Protein AF-A0A919PMB3-F1 (afdb_monomer)

Structure (mmCIF, N/CA/C/O backbone):
data_AF-A0A919PMB3-F1
#
_entry.id   AF-A0A919PMB3-F1
#
loop_
_atom_site.group_PDB
_atom_site.id
_atom_site.type_symbol
_atom_site.label_atom_id
_atom_site.label_alt_id
_atom_site.label_comp_id
_atom_site.label_asym_id
_atom_site.label_entity_id
_atom_site.label_seq_id
_atom_site.pdbx_PDB_ins_code
_atom_site.Cartn_x
_atom_site.Cartn_y
_atom_site.Cartn_z
_atom_site.occupancy
_atom_site.B_iso_or_equiv
_atom_site.auth_seq_id
_atom_site.auth_comp_id
_atom_site.auth_asym_id
_atom_site.auth_atom_id
_atom_site.pdbx_PDB_model_num
ATOM 1 N N . MET A 1 1 ? -20.476 64.494 -8.808 1.00 45.28 1 MET A N 1
ATOM 2 C CA . MET A 1 1 ? -19.338 63.625 -9.194 1.00 45.28 1 MET A CA 1
ATOM 3 C C . MET A 1 1 ? -19.207 62.533 -8.137 1.00 45.28 1 MET A C 1
ATOM 5 O O . MET A 1 1 ? -19.468 62.820 -6.978 1.00 45.28 1 MET A O 1
ATOM 9 N N . ARG A 1 2 ? -18.982 61.278 -8.548 1.00 47.28 2 ARG A N 1
ATOM 10 C CA . ARG A 1 2 ? -19.177 60.065 -7.731 1.00 47.28 2 ARG A CA 1
ATOM 11 C C . ARG A 1 2 ? -18.047 59.827 -6.707 1.00 47.28 2 ARG A C 1
ATOM 13 O O . ARG A 1 2 ? -16.879 59.997 -7.026 1.00 47.28 2 ARG A O 1
ATOM 20 N N . THR A 1 3 ? -18.486 59.433 -5.512 1.00 47.19 3 THR A N 1
ATOM 21 C CA . THR A 1 3 ? -17.890 58.629 -4.423 1.00 47.19 3 THR A CA 1
ATOM 22 C C . THR A 1 3 ? -16.519 57.962 -4.635 1.00 47.19 3 THR A C 1
ATOM 24 O O . THR A 1 3 ? -16.350 57.163 -5.551 1.00 47.19 3 THR A O 1
ATOM 27 N N . GLY A 1 4 ? -15.595 58.171 -3.684 1.00 51.84 4 GLY A N 1
ATOM 28 C CA . GLY A 1 4 ? -14.416 57.327 -3.441 1.00 51.84 4 GLY A CA 1
ATOM 29 C C . GLY A 1 4 ? -14.553 56.614 -2.092 1.00 51.84 4 GLY A C 1
ATOM 30 O O . GLY A 1 4 ? -14.541 57.262 -1.050 1.00 51.84 4 GLY A O 1
ATOM 31 N N . ALA A 1 5 ? -14.780 55.301 -2.130 1.00 53.78 5 ALA A N 1
ATOM 32 C CA . ALA A 1 5 ? -15.072 54.449 -0.980 1.00 53.78 5 ALA A CA 1
ATOM 33 C C . ALA A 1 5 ? -13.804 54.000 -0.222 1.00 53.78 5 ALA A C 1
ATOM 35 O O . ALA A 1 5 ? -12.733 53.861 -0.808 1.00 53.78 5 ALA A O 1
ATOM 36 N N . ALA A 1 6 ? -13.976 53.754 1.080 1.00 64.44 6 ALA A N 1
ATOM 37 C CA . ALA A 1 6 ? -12.992 53.251 2.040 1.00 64.44 6 ALA A CA 1
ATOM 38 C C . ALA A 1 6 ? -12.377 51.880 1.656 1.00 64.44 6 ALA A C 1
ATOM 40 O O . ALA A 1 6 ? -13.008 51.111 0.922 1.00 64.44 6 ALA A O 1
ATOM 41 N N . PRO A 1 7 ? -11.174 51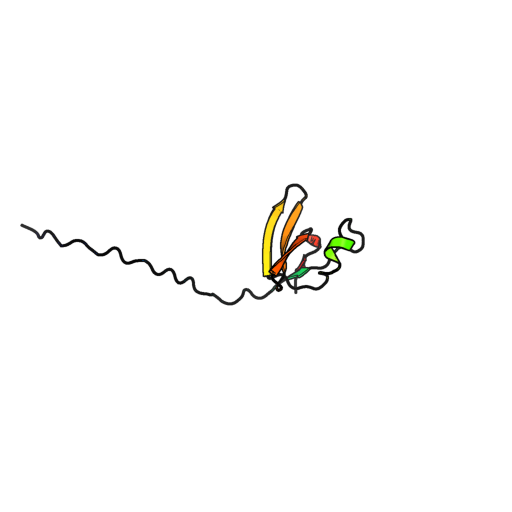.540 2.170 1.00 54.81 7 PRO A N 1
ATOM 42 C CA . PRO A 1 7 ? -10.526 50.257 1.904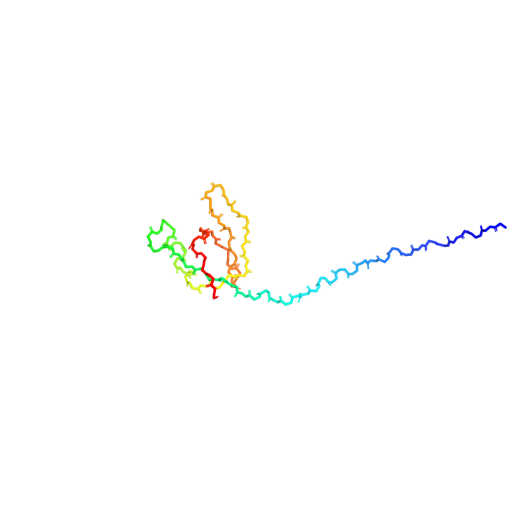 1.00 54.81 7 PRO A CA 1
ATOM 43 C C . PRO A 1 7 ? -11.339 49.091 2.483 1.00 54.81 7 PRO A C 1
ATOM 45 O O . PRO A 1 7 ? -11.785 49.127 3.630 1.00 54.81 7 PRO A O 1
ATOM 48 N N . ARG A 1 8 ? -11.533 48.046 1.673 1.00 58.25 8 ARG A N 1
ATOM 49 C CA . ARG A 1 8 ? -12.170 46.795 2.098 1.00 58.25 8 ARG A CA 1
ATOM 50 C C . ARG A 1 8 ? -11.185 45.967 2.935 1.00 58.25 8 ARG A C 1
ATOM 52 O O . ARG A 1 8 ? -10.025 45.864 2.534 1.00 58.25 8 ARG A O 1
ATOM 59 N N . PRO A 1 9 ? -11.624 45.337 4.036 1.00 46.81 9 PRO A N 1
ATOM 60 C CA . PRO A 1 9 ? -10.829 44.313 4.696 1.00 46.81 9 PRO A CA 1
ATOM 61 C C . PRO A 1 9 ? -10.711 43.104 3.758 1.00 46.81 9 PRO A C 1
ATOM 63 O O . PRO A 1 9 ? -11.718 42.585 3.274 1.00 46.81 9 PRO A O 1
ATOM 66 N N . LEU A 1 10 ? -9.481 42.668 3.483 1.00 54.34 10 LEU A N 1
ATOM 67 C CA . LEU A 1 10 ? -9.225 41.321 2.982 1.00 54.34 10 LEU A CA 1
ATOM 68 C C . LEU A 1 10 ? -9.548 40.381 4.141 1.00 54.34 10 LEU A C 1
ATOM 70 O O . LEU A 1 10 ? -8.758 40.239 5.071 1.00 54.34 10 LEU A O 1
ATOM 74 N N . ALA A 1 11 ? -10.766 39.844 4.122 1.00 54.66 11 ALA A N 1
ATOM 75 C CA . ALA A 1 11 ? -11.150 38.741 4.978 1.00 54.66 11 ALA A CA 1
ATOM 76 C C . ALA A 1 11 ? -10.122 37.620 4.794 1.00 54.66 11 ALA A C 1
ATOM 78 O O . ALA A 1 11 ? -9.852 37.193 3.670 1.00 54.66 11 ALA A O 1
ATOM 79 N N . SER A 1 12 ? -9.525 37.201 5.906 1.00 53.28 12 SER A N 1
ATOM 80 C CA . SER A 1 12 ? -8.853 35.918 6.028 1.00 53.28 12 SER A CA 1
ATOM 81 C C . SER A 1 12 ? -9.867 34.855 5.635 1.00 53.28 12 SER A C 1
ATOM 83 O O . SER A 1 12 ? -10.850 34.657 6.346 1.00 53.28 12 SER A O 1
ATOM 85 N N . ASP A 1 13 ? -9.675 34.237 4.474 1.00 53.94 13 ASP A N 1
ATOM 86 C CA . ASP A 1 13 ? -10.493 33.105 4.071 1.00 53.94 13 ASP A CA 1
ATOM 87 C C . ASP A 1 13 ? -10.091 31.936 4.972 1.00 53.94 13 ASP A C 1
ATOM 89 O O . ASP A 1 13 ? -9.025 31.328 4.834 1.00 53.94 13 ASP A O 1
ATOM 93 N N . GLU A 1 14 ? -10.914 31.728 5.995 1.00 53.53 14 GLU A N 1
ATOM 94 C CA . GLU A 1 14 ? -10.931 30.555 6.846 1.00 53.53 14 GLU A CA 1
ATOM 95 C C . GLU A 1 14 ? -11.274 29.341 5.983 1.00 53.53 14 GLU A C 1
ATOM 97 O O . GLU A 1 14 ? -12.402 28.858 5.948 1.00 53.53 14 GLU A O 1
ATOM 102 N N . GLY A 1 15 ? -10.267 28.811 5.296 1.00 41.75 15 GLY A N 1
ATOM 103 C CA . GLY A 1 15 ? -10.300 27.466 4.752 1.00 41.75 15 GLY A CA 1
ATOM 104 C C . GLY A 1 15 ? -10.150 26.455 5.883 1.00 41.75 15 GLY A C 1
ATOM 105 O O . GLY A 1 15 ? -9.152 25.737 5.938 1.00 41.75 15 GLY A O 1
ATOM 106 N N . VAL A 1 16 ? -11.120 26.394 6.803 1.00 52.16 16 VAL A N 1
ATOM 107 C CA . VAL A 1 16 ? -11.345 25.187 7.602 1.00 52.16 16 VAL A CA 1
ATOM 108 C C . VAL A 1 16 ? -11.811 24.149 6.596 1.00 52.16 16 VAL A C 1
ATOM 110 O O . VAL A 1 16 ? -13.001 24.020 6.319 1.00 52.16 16 VAL A O 1
ATOM 113 N N . GLY A 1 17 ? -10.837 23.484 5.970 1.00 46.88 17 GLY A N 1
ATOM 114 C CA . GLY A 1 17 ? -11.080 22.325 5.140 1.00 46.88 17 GLY A CA 1
ATOM 115 C C . GLY A 1 17 ? -11.957 21.403 5.957 1.00 46.88 17 GLY A C 1
ATOM 116 O O . GLY A 1 17 ? -11.563 20.976 7.045 1.00 46.88 17 GLY A O 1
ATOM 117 N N . GLU A 1 18 ? -13.174 21.188 5.465 1.00 45.56 18 GLU A N 1
ATOM 118 C CA . GLU A 1 18 ? -14.042 20.135 5.940 1.00 45.56 18 GLU A CA 1
ATOM 119 C C . GLU A 1 18 ? -13.144 18.925 6.190 1.00 45.56 18 GLU A C 1
ATOM 121 O O . GLU A 1 18 ? -12.488 18.427 5.270 1.00 45.56 18 GLU A O 1
ATOM 126 N N . MET A 1 19 ? -13.078 18.473 7.445 1.00 40.75 19 MET A N 1
ATOM 127 C CA . MET A 1 19 ? -12.605 17.137 7.787 1.00 40.75 19 MET A CA 1
ATOM 128 C C . MET A 1 19 ? -13.666 16.179 7.227 1.00 40.75 19 MET A C 1
ATOM 130 O O . MET A 1 19 ? -14.470 15.593 7.950 1.00 40.75 19 MET A O 1
ATOM 134 N N . GLY A 1 20 ? -13.773 16.175 5.899 1.00 43.22 20 GLY A N 1
ATOM 135 C CA . GLY A 1 20 ? -14.733 15.437 5.124 1.00 43.22 20 GLY A CA 1
ATOM 136 C C . GLY A 1 20 ? -14.497 13.985 5.452 1.00 43.22 20 GLY A C 1
ATOM 137 O O . GLY A 1 20 ? -13.351 13.542 5.431 1.00 43.22 20 GLY A O 1
ATOM 138 N N . LYS A 1 21 ? -15.584 13.311 5.841 1.00 44.97 21 LYS A N 1
ATOM 139 C CA . LYS A 1 21 ? -15.750 11.857 5.912 1.00 44.97 21 LYS A CA 1
ATOM 140 C C . LYS A 1 21 ? -14.445 11.105 5.673 1.00 44.97 21 LYS A C 1
ATOM 142 O O . LYS A 1 21 ? -14.003 11.046 4.524 1.00 44.97 21 LYS A O 1
ATOM 147 N N . SER A 1 22 ? -13.883 10.519 6.735 1.00 48.19 22 SER A N 1
ATOM 148 C CA . SER A 1 22 ? -12.801 9.538 6.628 1.00 48.19 22 SER A CA 1
ATOM 149 C C . SER A 1 22 ? -13.042 8.697 5.374 1.00 48.19 22 SER A C 1
ATOM 151 O O . SER A 1 22 ? -14.125 8.107 5.276 1.00 48.19 22 SER A O 1
ATOM 153 N N . PRO A 1 23 ? -12.142 8.737 4.373 1.00 55.59 23 PRO A N 1
ATOM 154 C CA . PRO A 1 23 ? -12.368 8.012 3.136 1.00 55.59 23 PRO A CA 1
ATOM 155 C C . PRO A 1 23 ? -12.616 6.561 3.527 1.00 55.59 23 PRO A C 1
ATOM 157 O O . PRO A 1 23 ? -11.824 5.997 4.281 1.00 55.59 23 PRO A O 1
ATOM 160 N N . GLU A 1 24 ? -13.749 5.997 3.096 1.00 59.75 24 GLU A N 1
ATOM 161 C CA . GLU A 1 24 ? -14.023 4.576 3.300 1.00 59.75 24 GLU A CA 1
ATOM 162 C C . GLU A 1 24 ? -12.766 3.810 2.888 1.00 59.75 24 GLU A C 1
ATOM 164 O O . GLU A 1 24 ? -12.280 3.959 1.761 1.00 59.75 24 GLU A O 1
ATOM 169 N N . LEU A 1 25 ? -12.185 3.090 3.846 1.00 66.88 25 LEU A N 1
ATOM 170 C CA . LEU A 1 25 ? -10.948 2.354 3.650 1.00 66.88 25 LEU A CA 1
ATOM 171 C C . LEU A 1 25 ? -11.248 1.240 2.649 1.00 66.88 25 LEU A C 1
ATOM 173 O O . LEU A 1 25 ? -12.050 0.349 2.915 1.00 66.88 25 LEU A O 1
ATOM 177 N N . LYS A 1 26 ? -10.648 1.335 1.462 1.00 83.88 26 LYS A N 1
ATOM 178 C CA . LYS A 1 26 ? -10.973 0.463 0.323 1.00 83.88 26 LYS A CA 1
ATOM 179 C C . LYS A 1 26 ? -9.945 -0.623 0.063 1.00 83.88 26 LYS A C 1
ATOM 181 O O . LYS A 1 26 ? -10.167 -1.405 -0.850 1.00 83.88 26 LYS A O 1
ATOM 186 N N . TRP A 1 27 ? -8.819 -0.635 0.778 1.00 91.88 27 TRP A N 1
ATOM 187 C CA . TRP A 1 27 ? -7.696 -1.513 0.454 1.00 91.88 27 TRP A CA 1
ATOM 188 C C . TRP A 1 27 ? -6.998 -2.075 1.692 1.00 91.88 27 TRP A C 1
ATOM 190 O O . TRP A 1 27 ? -6.802 -1.372 2.687 1.00 91.88 27 TRP A O 1
ATOM 200 N N . VAL A 1 28 ? -6.533 -3.318 1.568 1.00 93.50 28 VAL A N 1
ATOM 201 C CA . VAL A 1 28 ? -5.654 -4.003 2.522 1.00 93.50 28 VAL A CA 1
ATOM 202 C C . VAL A 1 28 ? -4.333 -4.386 1.860 1.00 93.50 28 VAL A C 1
ATOM 204 O O . VAL A 1 28 ? -4.286 -4.723 0.672 1.00 93.50 28 VAL A O 1
ATOM 207 N N . LEU A 1 29 ? -3.248 -4.354 2.631 1.00 93.75 29 LEU A N 1
ATOM 208 C CA . LEU A 1 29 ? -1.939 -4.825 2.187 1.00 93.75 29 LEU A CA 1
ATOM 209 C C . LEU A 1 29 ? -1.865 -6.356 2.279 1.00 93.75 29 LEU A C 1
ATOM 211 O O . LEU A 1 29 ? -2.063 -6.935 3.343 1.00 93.75 29 LEU A O 1
ATOM 215 N N . ARG A 1 30 ? -1.543 -7.014 1.166 1.00 94.00 30 ARG A N 1
ATOM 216 C CA . ARG A 1 30 ? -1.336 -8.461 1.028 1.00 94.00 30 ARG A CA 1
ATOM 217 C C . ARG A 1 30 ? -0.012 -8.723 0.307 1.00 94.00 30 ARG A C 1
ATOM 219 O O . ARG A 1 30 ? 0.016 -8.761 -0.924 1.00 94.00 30 ARG A O 1
ATOM 226 N N . PRO A 1 31 ? 1.091 -8.897 1.049 1.00 91.62 31 PRO A N 1
ATOM 227 C CA . PRO A 1 31 ? 2.402 -9.127 0.457 1.00 91.62 31 PRO A CA 1
ATOM 228 C C . PRO A 1 31 ? 2.437 -10.421 -0.356 1.00 91.62 31 PRO A C 1
ATOM 230 O O . PRO A 1 31 ? 1.911 -11.450 0.080 1.00 91.62 31 PRO A O 1
ATOM 233 N N . ASP A 1 32 ? 3.118 -10.402 -1.502 1.00 89.31 32 ASP A N 1
ATOM 234 C CA . ASP A 1 32 ? 3.368 -11.632 -2.256 1.00 89.31 32 ASP A CA 1
ATOM 235 C C . ASP A 1 32 ? 4.277 -12.554 -1.431 1.00 89.31 32 ASP A C 1
ATOM 237 O O . ASP A 1 32 ? 5.390 -12.174 -1.068 1.00 89.31 32 ASP A O 1
ATOM 241 N N . ARG A 1 33 ? 3.821 -13.782 -1.145 1.00 81.75 33 ARG A N 1
ATOM 242 C CA . ARG A 1 33 ? 4.581 -14.772 -0.358 1.00 81.75 33 ARG A CA 1
ATOM 243 C C . ARG A 1 33 ? 5.875 -15.216 -1.035 1.00 81.75 33 ARG A C 1
ATOM 245 O O . ARG A 1 33 ? 6.793 -15.650 -0.349 1.00 81.75 33 ARG A O 1
ATOM 252 N N . ASN A 1 34 ? 5.950 -15.085 -2.357 1.00 83.44 34 ASN A N 1
ATOM 253 C CA . ASN A 1 34 ? 7.139 -15.400 -3.148 1.00 83.44 34 ASN A CA 1
ATOM 254 C C . ASN A 1 34 ? 7.928 -14.139 -3.538 1.00 83.44 34 ASN A C 1
ATOM 256 O O . ASN A 1 34 ? 8.924 -14.216 -4.260 1.00 83.44 34 ASN A O 1
ATOM 260 N N . GLY A 1 35 ? 7.479 -12.968 -3.082 1.00 77.12 35 GLY A N 1
ATOM 261 C CA . GLY A 1 35 ? 8.103 -11.695 -3.384 1.00 77.12 35 GLY A CA 1
ATOM 262 C C . GLY A 1 35 ? 9.411 -11.502 -2.619 1.00 77.12 35 GLY A C 1
ATOM 263 O O . GLY A 1 35 ? 9.543 -11.877 -1.457 1.00 77.12 35 GLY A O 1
ATOM 264 N N . VAL A 1 36 ? 10.364 -10.806 -3.246 1.00 76.12 36 VAL A N 1
ATOM 265 C CA . VAL A 1 36 ? 11.660 -10.427 -2.640 1.00 76.12 36 VAL A CA 1
ATOM 266 C C . VAL A 1 36 ? 11.490 -9.620 -1.338 1.00 76.12 36 VAL A C 1
ATOM 268 O O . VAL A 1 36 ? 12.386 -9.603 -0.503 1.00 76.12 36 VAL A O 1
ATOM 271 N N . HIS A 1 37 ? 10.328 -8.989 -1.136 1.00 79.88 37 HIS A N 1
ATOM 272 C CA . HIS A 1 37 ? 10.019 -8.146 0.026 1.00 79.88 37 HIS A CA 1
ATOM 273 C C . HIS A 1 37 ? 9.025 -8.788 0.987 1.00 79.88 37 HIS A C 1
ATOM 275 O O . HIS A 1 37 ? 8.554 -8.118 1.902 1.00 79.88 37 HIS A O 1
ATOM 281 N N . HIS A 1 38 ? 8.712 -10.077 0.811 1.00 84.44 38 HIS A N 1
ATOM 282 C CA . HIS A 1 38 ? 7.776 -10.762 1.693 1.00 84.44 38 HIS A CA 1
ATOM 283 C C . HIS A 1 38 ? 8.189 -10.617 3.159 1.00 84.44 38 HIS A C 1
ATOM 285 O O . HIS A 1 38 ? 7.371 -10.237 3.982 1.00 84.44 38 HIS A O 1
ATOM 291 N N . ALA A 1 39 ? 9.466 -10.840 3.482 1.00 86.75 39 ALA A N 1
ATOM 292 C CA . ALA A 1 39 ? 9.954 -10.753 4.858 1.00 86.75 39 ALA A CA 1
ATOM 293 C C . ALA A 1 39 ? 9.825 -9.341 5.464 1.00 86.75 39 ALA A C 1
ATOM 295 O O . ALA A 1 39 ? 9.553 -9.213 6.654 1.00 86.75 39 ALA A O 1
ATOM 296 N N . GLU A 1 40 ? 9.992 -8.294 4.651 1.00 89.25 40 GLU A N 1
ATOM 297 C CA . GLU A 1 40 ? 9.851 -6.892 5.068 1.00 89.25 40 GLU A CA 1
ATOM 298 C C . GLU A 1 40 ? 8.380 -6.523 5.307 1.00 89.25 40 GLU A C 1
ATOM 300 O O . GLU A 1 40 ? 8.058 -5.834 6.270 1.00 89.25 40 GLU A O 1
ATOM 305 N N . LEU A 1 41 ? 7.479 -7.004 4.446 1.00 92.19 41 LEU A N 1
ATOM 306 C CA . LEU A 1 41 ? 6.063 -6.638 4.467 1.00 92.19 41 LEU A CA 1
ATOM 307 C C . LEU A 1 41 ? 5.181 -7.609 5.266 1.00 92.19 41 LEU A C 1
ATOM 309 O O . LEU A 1 41 ? 4.065 -7.246 5.626 1.00 92.19 41 LEU A O 1
ATOM 313 N N . ALA A 1 42 ? 5.657 -8.818 5.577 1.00 92.25 42 ALA A N 1
ATOM 314 C CA . ALA A 1 42 ? 4.928 -9.834 6.341 1.00 92.25 42 ALA A CA 1
ATOM 315 C C . ALA A 1 42 ? 4.360 -9.323 7.681 1.00 92.25 42 ALA A C 1
ATOM 317 O O . ALA A 1 42 ? 3.219 -9.670 7.988 1.00 92.25 42 ALA A O 1
ATOM 318 N N . PRO A 1 43 ? 5.051 -8.456 8.454 1.00 94.12 43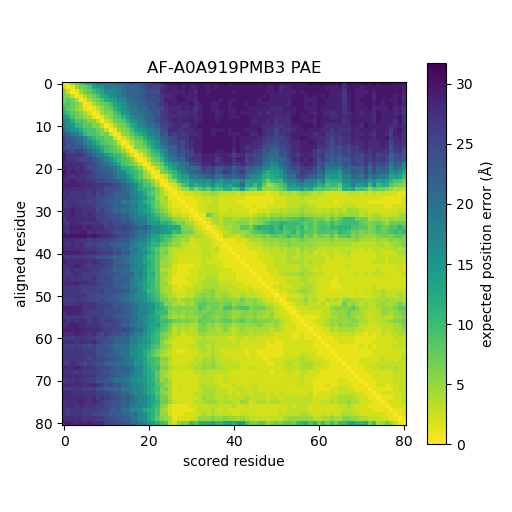 PRO A N 1
ATOM 319 C CA . PRO A 1 43 ? 4.484 -7.861 9.672 1.00 94.12 43 PRO A CA 1
ATOM 320 C C . PRO A 1 43 ? 3.263 -6.956 9.430 1.00 94.12 43 PRO A C 1
ATOM 322 O O . PRO A 1 43 ? 2.576 -6.564 10.376 1.00 94.12 43 PRO A O 1
ATOM 325 N N . HIS A 1 44 ? 3.012 -6.589 8.174 1.00 93.94 44 HIS A N 1
ATOM 326 C CA . HIS A 1 44 ? 1.948 -5.692 7.748 1.00 93.94 44 HIS A CA 1
ATOM 327 C C . HIS A 1 44 ? 0.865 -6.398 6.911 1.00 93.94 44 HIS A C 1
ATOM 329 O O . HIS A 1 44 ? -0.041 -5.724 6.422 1.00 93.94 44 HIS A O 1
ATOM 335 N N . ASP A 1 45 ? 0.928 -7.727 6.749 1.00 94.25 45 ASP A N 1
ATOM 336 C CA . ASP A 1 45 ? -0.098 -8.497 6.029 1.00 94.25 45 ASP A CA 1
ATOM 337 C C . ASP A 1 45 ? -1.475 -8.338 6.691 1.00 94.25 45 ASP A C 1
ATOM 339 O O . ASP A 1 45 ? -1.635 -8.464 7.906 1.00 94.25 45 ASP A O 1
ATOM 343 N N . GLY A 1 46 ? -2.474 -8.037 5.866 1.00 93.31 46 GLY A N 1
ATOM 344 C CA . GLY A 1 46 ? -3.856 -7.811 6.263 1.00 93.31 46 GLY A CA 1
ATOM 345 C C . GLY A 1 46 ? -4.121 -6.432 6.860 1.00 93.31 46 GLY A C 1
ATOM 346 O O . GLY A 1 46 ? -5.269 -6.150 7.193 1.00 93.31 46 GLY A O 1
ATOM 347 N N . LYS A 1 47 ? -3.109 -5.563 6.994 1.00 94.06 47 LYS A N 1
ATOM 348 C CA . LYS A 1 47 ? -3.325 -4.207 7.508 1.00 94.06 47 LYS A CA 1
ATOM 349 C C . LYS A 1 47 ? -4.061 -3.348 6.485 1.00 94.06 47 LYS A C 1
ATOM 351 O O . LYS A 1 47 ? -3.736 -3.344 5.296 1.00 94.06 47 LYS A O 1
ATOM 356 N N . GLU A 1 48 ? -5.029 -2.589 6.980 1.00 94.00 48 GLU A N 1
ATOM 357 C CA . GLU A 1 48 ? -5.768 -1.605 6.198 1.00 94.00 48 GLU A CA 1
ATOM 358 C C . GLU A 1 48 ? -4.879 -0.421 5.812 1.00 94.00 48 GLU A C 1
ATOM 360 O O . GLU A 1 48 ? -3.959 -0.020 6.538 1.00 94.00 48 GLU A O 1
ATOM 365 N N . ILE A 1 49 ? -5.184 0.155 4.654 1.00 91.88 49 ILE A N 1
ATOM 366 C CA . ILE A 1 49 ? -4.430 1.250 4.056 1.00 91.88 49 ILE A CA 1
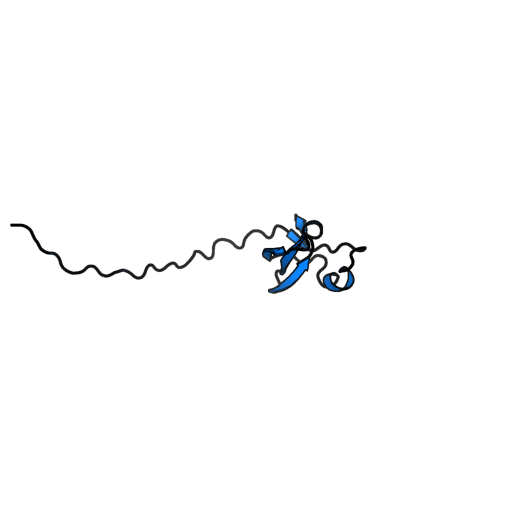ATOM 367 C C . ILE A 1 49 ? -5.225 2.544 4.177 1.00 91.88 49 ILE A C 1
ATOM 369 O O . ILE A 1 49 ? -6.356 2.630 3.705 1.00 91.88 49 ILE A O 1
ATOM 373 N N . TYR A 1 50 ? -4.592 3.571 4.744 1.00 89.44 50 TYR A N 1
ATOM 374 C CA . TYR A 1 50 ? -5.159 4.913 4.846 1.00 89.44 50 TYR A CA 1
ATOM 375 C C . TYR A 1 50 ? -4.911 5.743 3.579 1.00 89.44 50 TYR A C 1
ATOM 377 O O . TYR A 1 50 ? -5.797 6.453 3.110 1.00 89.44 50 TYR A O 1
ATOM 385 N N . ALA A 1 51 ? -3.707 5.651 3.008 1.00 87.62 51 ALA A N 1
ATOM 386 C CA . ALA A 1 51 ? -3.324 6.389 1.807 1.00 87.62 51 ALA A CA 1
ATOM 387 C C . ALA A 1 51 ? -2.170 5.703 1.068 1.00 87.62 51 ALA A C 1
ATOM 389 O O . ALA A 1 51 ? -1.421 4.922 1.653 1.00 87.62 51 ALA A O 1
ATOM 390 N N . PHE A 1 52 ? -1.973 6.045 -0.202 1.00 88.88 52 PHE A N 1
ATOM 391 C CA . PHE A 1 52 ? -0.752 5.721 -0.937 1.00 88.88 52 PHE A CA 1
ATOM 392 C C . PHE A 1 52 ? -0.360 6.878 -1.866 1.00 88.88 52 PHE A C 1
ATOM 394 O O . PHE A 1 52 ? -1.216 7.654 -2.289 1.00 88.88 52 PHE A O 1
ATOM 401 N N . GLY A 1 53 ? 0.938 7.011 -2.130 1.00 84.25 53 GLY A N 1
ATOM 402 C CA . GLY A 1 53 ? 1.531 8.043 -2.977 1.00 84.25 53 GLY A CA 1
ATOM 403 C C . GLY A 1 53 ? 1.887 7.552 -4.381 1.00 84.25 53 GLY A C 1
ATOM 404 O O . GLY A 1 53 ? 1.411 6.513 -4.850 1.00 84.25 53 GLY A O 1
ATOM 405 N N . ASP A 1 54 ? 2.750 8.317 -5.050 1.00 85.56 54 ASP A N 1
ATOM 406 C CA . ASP A 1 54 ? 3.184 8.034 -6.416 1.00 85.56 54 ASP A CA 1
ATOM 407 C C . ASP A 1 54 ? 3.982 6.733 -6.540 1.00 85.56 54 ASP A C 1
ATOM 409 O O . ASP A 1 54 ? 4.560 6.203 -5.587 1.00 85.56 54 ASP A O 1
ATOM 413 N N . THR A 1 55 ? 3.992 6.210 -7.765 1.00 89.31 55 THR A N 1
ATOM 414 C CA . THR A 1 55 ? 4.767 5.023 -8.115 1.00 89.31 55 THR A CA 1
ATOM 415 C C . THR A 1 55 ? 6.214 5.416 -8.425 1.00 89.31 55 THR A C 1
ATOM 417 O O . THR A 1 55 ? 6.448 6.310 -9.234 1.00 89.31 55 THR A O 1
ATOM 420 N N . ASP A 1 56 ? 7.183 4.753 -7.796 1.00 87.56 56 ASP A N 1
ATOM 421 C CA . ASP A 1 56 ? 8.610 4.962 -8.029 1.00 87.56 56 ASP A CA 1
ATOM 422 C C . ASP A 1 56 ? 9.094 4.332 -9.350 1.00 87.56 56 ASP A C 1
ATO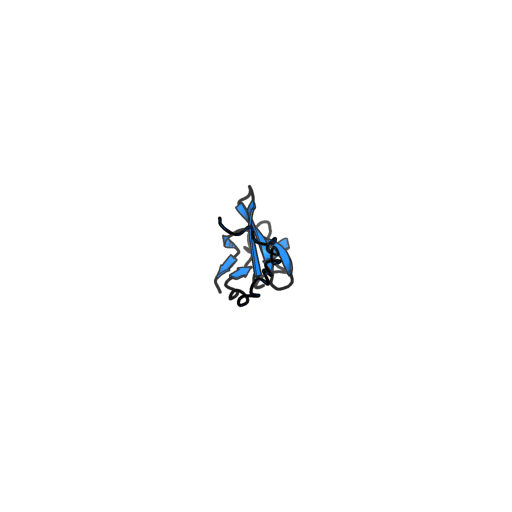M 424 O O . ASP A 1 56 ? 8.363 3.624 -10.049 1.00 87.56 56 ASP A O 1
ATOM 428 N N . VAL A 1 57 ? 10.369 4.565 -9.686 1.00 89.94 57 VAL A N 1
ATOM 429 C CA . VAL A 1 57 ? 11.014 4.040 -10.907 1.00 89.94 57 VAL A CA 1
ATOM 430 C C . VAL A 1 57 ? 11.026 2.509 -10.997 1.00 89.94 57 VAL A C 1
ATOM 432 O O . VAL A 1 57 ? 11.219 1.961 -12.077 1.00 89.94 57 VAL A O 1
ATOM 435 N N . ASN A 1 58 ? 10.807 1.814 -9.878 1.00 87.12 58 ASN A N 1
ATOM 436 C CA . ASN A 1 58 ? 10.758 0.358 -9.792 1.00 87.12 58 ASN A CA 1
ATOM 437 C C . ASN A 1 58 ? 9.315 -0.174 -9.771 1.00 87.12 58 ASN A C 1
ATOM 439 O O . ASN A 1 58 ? 9.107 -1.368 -9.533 1.00 87.12 58 ASN A O 1
ATOM 443 N N . GLY A 1 59 ? 8.313 0.684 -9.983 1.00 86.19 59 GLY A N 1
ATOM 444 C CA . GLY A 1 59 ? 6.907 0.291 -9.989 1.00 86.19 59 GLY A CA 1
ATOM 445 C C . GLY A 1 59 ? 6.291 0.121 -8.594 1.00 86.19 59 GLY A C 1
ATOM 446 O O . GLY A 1 59 ? 5.242 -0.520 -8.478 1.00 86.19 59 GLY A O 1
ATOM 447 N N . ARG A 1 60 ? 6.917 0.644 -7.531 1.00 90.62 60 ARG A N 1
ATOM 448 C CA . ARG A 1 60 ? 6.396 0.555 -6.154 1.00 90.62 60 ARG A CA 1
ATOM 449 C C . ARG A 1 60 ? 5.666 1.810 -5.746 1.00 90.62 60 ARG A C 1
ATOM 451 O O . ARG A 1 60 ? 6.092 2.902 -6.079 1.00 90.62 60 ARG A O 1
ATOM 458 N N . VAL A 1 61 ? 4.623 1.653 -4.951 1.00 91.31 61 VAL A N 1
ATOM 459 C CA . VAL A 1 61 ? 3.907 2.757 -4.315 1.00 91.31 61 VAL A CA 1
ATOM 460 C C . VAL A 1 61 ? 4.308 2.850 -2.847 1.00 91.31 61 VAL A C 1
ATOM 462 O O . VAL A 1 61 ? 4.444 1.832 -2.164 1.00 91.31 61 VAL A O 1
ATOM 465 N N . GLU A 1 62 ? 4.513 4.073 -2.361 1.00 93.56 62 GLU A N 1
ATOM 466 C CA . GLU A 1 62 ? 4.586 4.331 -0.922 1.00 93.56 62 GLU A CA 1
ATOM 467 C C . GLU A 1 62 ? 3.175 4.282 -0.338 1.00 93.56 62 GLU A C 1
ATOM 469 O O . GLU A 1 62 ? 2.257 4.895 -0.872 1.00 93.56 62 GLU A O 1
ATOM 474 N N . ILE A 1 63 ? 2.996 3.541 0.747 1.00 93.00 63 ILE A N 1
ATOM 475 C CA . ILE A 1 63 ? 1.705 3.268 1.371 1.00 93.00 63 ILE A CA 1
ATOM 476 C C . ILE A 1 63 ? 1.788 3.690 2.829 1.00 93.00 63 ILE A C 1
ATOM 478 O O . ILE A 1 63 ? 2.759 3.380 3.513 1.00 93.00 63 ILE A O 1
ATOM 482 N N . THR A 1 64 ? 0.752 4.371 3.307 1.00 93.69 64 THR A N 1
ATOM 483 C CA . THR A 1 64 ? 0.533 4.660 4.724 1.00 93.69 64 THR A CA 1
ATOM 484 C C . THR A 1 64 ? -0.585 3.759 5.235 1.00 93.69 64 THR A C 1
ATOM 486 O O . THR A 1 64 ? -1.723 3.837 4.766 1.00 93.69 64 THR A O 1
ATOM 489 N N . LEU A 1 65 ? -0.249 2.888 6.180 1.00 93.50 65 LEU A N 1
ATOM 490 C CA . LEU A 1 65 ? -1.197 2.020 6.871 1.00 93.50 65 LEU A CA 1
ATOM 491 C C . LEU A 1 65 ? -2.036 2.832 7.863 1.00 93.50 65 LEU A C 1
ATOM 493 O O . LEU A 1 65 ? -1.654 3.936 8.254 1.00 93.50 65 LEU A O 1
ATOM 497 N N . VAL A 1 66 ? -3.168 2.280 8.301 1.00 91.31 66 VAL A N 1
ATOM 498 C CA . VAL A 1 66 ? -4.056 2.945 9.276 1.00 91.31 66 VAL A CA 1
ATOM 499 C C . VAL A 1 66 ? -3.356 3.247 10.609 1.00 91.31 66 VAL A C 1
ATOM 501 O O . VAL A 1 66 ? -3.684 4.234 11.262 1.00 91.31 66 VAL A O 1
ATOM 504 N N . ASP A 1 67 ? -2.343 2.464 10.989 1.00 89.94 67 ASP A N 1
ATOM 505 C CA . ASP A 1 67 ? -1.520 2.715 12.183 1.00 89.94 67 ASP A CA 1
ATOM 506 C C . ASP A 1 67 ? -0.464 3.829 11.996 1.00 89.94 67 ASP A C 1
ATOM 508 O O . ASP A 1 67 ? 0.325 4.097 12.901 1.00 89.94 67 ASP A O 1
ATOM 512 N N . GLY A 1 68 ? -0.440 4.483 10.829 1.00 90.88 68 GLY A N 1
ATOM 513 C CA . GLY A 1 68 ? 0.511 5.534 10.469 1.00 90.88 68 GLY A CA 1
ATOM 514 C C . GLY A 1 68 ? 1.850 5.019 9.933 1.00 90.88 68 GLY A C 1
ATOM 515 O O . GLY A 1 68 ? 2.674 5.822 9.490 1.00 90.88 68 GLY A O 1
ATOM 516 N N . THR A 1 69 ? 2.082 3.702 9.925 1.00 93.81 69 THR A N 1
ATOM 517 C CA . THR A 1 69 ? 3.312 3.120 9.379 1.00 93.81 69 THR A CA 1
ATOM 518 C C . THR A 1 69 ? 3.393 3.350 7.876 1.00 93.81 69 THR A C 1
ATOM 520 O O . THR A 1 69 ? 2.426 3.127 7.147 1.00 93.81 69 THR A O 1
ATOM 523 N N . ARG A 1 70 ? 4.579 3.737 7.397 1.00 93.38 70 ARG A N 1
ATOM 524 C CA . ARG A 1 70 ? 4.876 3.879 5.971 1.00 93.38 70 ARG A CA 1
ATOM 525 C C . ARG A 1 70 ? 5.694 2.703 5.460 1.00 93.38 70 ARG A C 1
ATOM 527 O O . ARG A 1 70 ? 6.731 2.386 6.034 1.00 93.38 70 ARG A O 1
ATOM 534 N N . VAL A 1 71 ? 5.248 2.097 4.365 1.00 92.62 71 VAL A N 1
ATOM 535 C CA . VAL A 1 71 ? 5.923 0.976 3.691 1.00 92.62 71 VAL A CA 1
ATOM 536 C C . VAL A 1 71 ? 5.907 1.174 2.175 1.00 92.62 71 VAL A C 1
ATOM 538 O O . VAL A 1 71 ? 5.138 1.984 1.662 1.00 92.62 71 VAL A O 1
ATOM 541 N N . ARG A 1 72 ? 6.737 0.434 1.430 1.00 92.94 72 ARG A N 1
ATOM 542 C CA . ARG A 1 72 ? 6.695 0.415 -0.042 1.00 92.94 72 ARG A CA 1
ATOM 543 C C . ARG A 1 72 ? 6.309 -0.962 -0.552 1.00 92.94 72 ARG A C 1
ATOM 545 O O . ARG A 1 72 ? 7.010 -1.933 -0.283 1.00 92.94 72 ARG A O 1
ATOM 552 N N . ALA A 1 73 ? 5.258 -1.030 -1.360 1.00 92.19 73 ALA A N 1
ATOM 553 C CA . ALA A 1 73 ? 4.794 -2.279 -1.960 1.00 92.19 73 ALA A CA 1
ATOM 554 C C . ALA A 1 73 ? 4.458 -2.088 -3.444 1.00 92.19 73 ALA A C 1
ATOM 556 O O . ALA A 1 73 ? 4.372 -0.969 -3.953 1.00 92.19 73 ALA A O 1
ATOM 557 N N . ARG A 1 74 ? 4.291 -3.184 -4.173 1.00 91.44 74 ARG A N 1
ATOM 558 C CA . ARG A 1 74 ? 3.767 -3.172 -5.542 1.00 91.44 74 ARG A CA 1
ATOM 559 C C . ARG A 1 74 ? 2.257 -2.965 -5.504 1.00 91.44 74 ARG A C 1
ATOM 561 O O . ARG A 1 74 ? 1.583 -3.431 -4.593 1.00 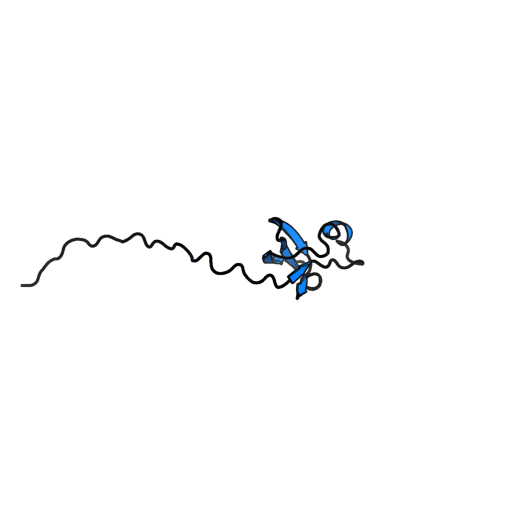91.44 74 ARG A O 1
ATOM 568 N N . ARG A 1 75 ? 1.691 -2.372 -6.560 1.00 86.56 75 ARG A N 1
ATOM 569 C CA . ARG A 1 75 ? 0.225 -2.228 -6.683 1.00 86.56 75 ARG A CA 1
A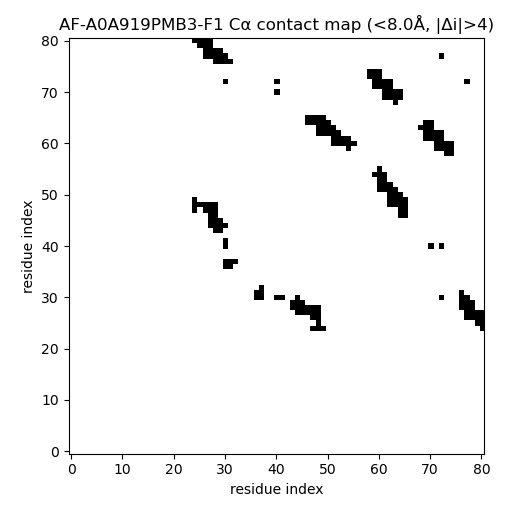TOM 570 C C . ARG A 1 75 ? -0.534 -3.558 -6.591 1.00 86.56 75 ARG A C 1
ATOM 572 O O . ARG A 1 75 ? -1.636 -3.571 -6.068 1.00 86.56 75 ARG A O 1
ATOM 579 N N . GLY A 1 76 ? 0.050 -4.659 -7.073 1.00 87.75 76 GLY A N 1
ATOM 580 C CA . GLY A 1 76 ? -0.557 -5.997 -6.989 1.00 87.75 76 GLY A CA 1
ATOM 581 C C . GLY A 1 76 ? -0.604 -6.591 -5.577 1.00 87.75 76 GLY A C 1
ATOM 582 O O . GLY A 1 76 ? -1.294 -7.579 -5.367 1.00 87.75 76 GLY A O 1
ATOM 583 N N . GLU A 1 77 ? 0.105 -5.992 -4.618 1.00 91.44 77 GLU A N 1
ATOM 584 C CA . GLU A 1 77 ? 0.058 -6.363 -3.198 1.00 91.44 77 GLU A CA 1
ATOM 585 C C . GLU A 1 77 ? -1.035 -5.582 -2.449 1.00 91.44 77 GLU A C 1
ATOM 587 O O . GLU A 1 77 ? -1.197 -5.748 -1.246 1.00 91.44 77 GLU A O 1
ATOM 592 N N . LEU A 1 78 ? -1.794 -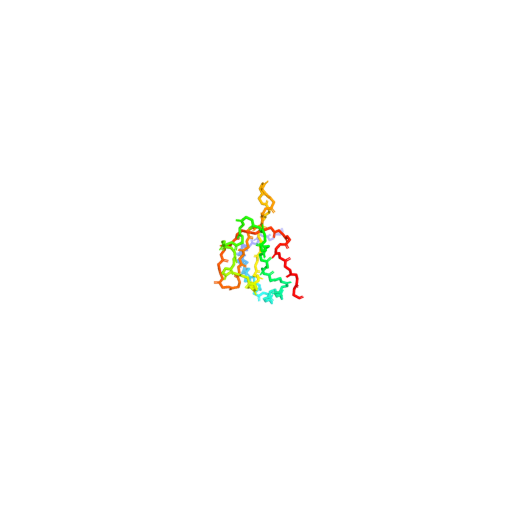4.722 -3.136 1.00 91.25 78 LEU A N 1
ATOM 593 C CA . LEU A 1 78 ? -2.942 -4.013 -2.577 1.00 91.25 78 LEU A CA 1
ATOM 594 C C . LEU A 1 78 ? -4.209 -4.685 -3.086 1.00 91.25 78 LEU A C 1
ATOM 596 O O . LEU A 1 78 ? -4.428 -4.761 -4.294 1.00 91.25 78 LEU A O 1
ATOM 600 N N . ILE A 1 79 ? -5.043 -5.165 -2.169 1.00 91.19 79 ILE A N 1
ATOM 601 C CA . ILE A 1 79 ? -6.280 -5.872 -2.505 1.00 91.19 79 ILE A CA 1
ATOM 602 C C . ILE A 1 79 ? -7.465 -5.028 -2.040 1.00 91.19 79 ILE A C 1
ATOM 604 O O . ILE A 1 79 ? -7.440 -4.563 -0.897 1.00 91.19 79 ILE A O 1
ATOM 608 N N . PRO A 1 80 ? -8.479 -4.802 -2.895 1.00 88.31 80 PRO A N 1
ATOM 609 C CA . PRO A 1 80 ? -9.677 -4.090 -2.480 1.00 88.31 80 PRO A CA 1
ATOM 610 C C . PRO A 1 80 ? -10.440 -4.863 -1.391 1.00 88.31 80 PRO A C 1
ATOM 612 O O . PRO A 1 80 ? -10.469 -6.096 -1.428 1.00 88.31 80 PRO A O 1
ATOM 615 N N . CYS A 1 81 ? -11.029 -4.135 -0.439 1.00 77.62 81 CYS A N 1
ATOM 616 C CA . CYS A 1 81 ? -11.900 -4.668 0.616 1.00 77.62 81 CYS A CA 1
ATOM 617 C C . CYS A 1 81 ? -13.273 -5.077 0.074 1.00 77.62 81 CYS A C 1
ATOM 619 O O . CYS A 1 81 ? -13.823 -4.314 -0.756 1.00 77.62 81 CYS A O 1
#

Secondary structure (DSSP, 8-state):
----PPPPP------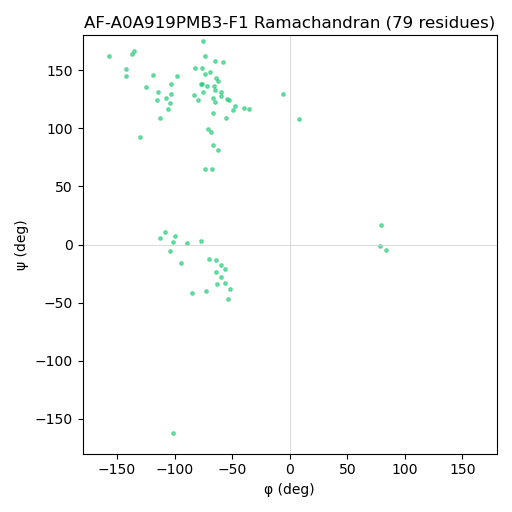-----------EEE---TTSTTHHHHGGGTT-BEEEEEEE-TTSEEEEEETTS-EEEEEGGGEEE-

Organism: NCBI:txid685454

Radius of gyration: 22.48 Å; Cα contacts (8 Å, |Δi|>4): 103; chains: 1; bounding box: 31×79×23 Å

pLDDT: mean 77.73, std 18.35, range [40.75, 94.25]

Foldseek 3Di:
DDDDDDDDDPPPPPPPPPPPPQPPQFKAFAADPPDPCCVVCVVRHRFTWSDWDDQDPVQWIWTQTPVRDIDIDHPVRIDTD

Sequence (81 aa):
MRTGAAPRPLASDEGVGEMGKSPELKWVLRPDRNGVHHAELAPHDGKEIYAFGDTDVNGRVEITLVDGTRVRARRGELIPC

Mean predicted aligned error: 12.95 Å

Solvent-accessible surface area (backbone atoms only — not comparable to full-atom values): 5206 Å² total; per-residue (Å²): 135,86,87,86,82,80,88,76,82,83,72,79,81,80,77,74,68,73,87,62,71,78,73,78,69,51,34,27,33,45,55,49,86,88,41,97,53,21,83,78,38,53,91,46,52,71,38,47,37,69,46,67,60,69,66,47,99,87,59,32,26,42,34,30,31,69,88,66,52,74,48,75,44,46,68,88,24,51,41,74,109

Nearest PDB structures (foldseek):
  5xfq-assembly1_A  TM=7.287E-01  e=6.742E-01  Mus musculus
  8h43-assembly1_A  TM=6.397E-01  e=1.182E+00  Homo sapiens
  2m0o-assembly1_A  TM=4.638E-01  e=4.357E-01  Homo sapiens
  1csk-assembly4_D  TM=6.161E-01  e=1.829E+00  Homo sapiens
  2dl5-assembly1_A  TM=4.925E-01  e=1.258E+00  Homo sapiens